Protein AF-A0AAW4Z8A1-F1 (afdb_monomer_lite)

Organism: Bacteroides thetaiotaomicron (NCBI:txid818)

Secondary structure (DSSP, 8-state):
--BHHHHHHHHHHHTEEEEEEEEPTTSSBEEEEEEEEEEEEEEEETTEEEEEEEEEEEEEETT--EEETTS--B-GGG---HHHHHHHHHHHHHHHHT-

Sequence (99 aa):
MYSKEIFEIAMTSCGYIADKVVYIDGSQDVRKIEGRVGIPKKVTISGNRRTIIEEKKFRWDAVGRCFSLQSNVRQRRYDLPLMTIVEFNKQKESERQML

Radius of gyration: 16.77 Å; chains: 1; bounding box: 38×36×58 Å

Structure (mmCIF, N/CA/C/O backbone):
data_AF-A0AAW4Z8A1-F1
#
_entry.id   AF-A0AAW4Z8A1-F1
#
loop_
_atom_site.group_PDB
_atom_site.id
_atom_site.type_symbol
_atom_site.label_atom_id
_atom_site.label_alt_id
_atom_site.label_comp_id
_atom_site.label_asym_id
_atom_site.label_entity_id
_atom_site.label_seq_id
_atom_site.pdbx_PDB_ins_code
_atom_site.Cartn_x
_atom_site.Cartn_y
_atom_site.Cartn_z
_atom_site.occupancy
_atom_site.B_iso_or_equiv
_atom_site.auth_seq_id
_atom_site.auth_comp_id
_atom_site.auth_asym_id
_atom_site.auth_atom_id
_atom_site.pdbx_PDB_model_num
ATOM 1 N N . MET A 1 1 ? 8.213 -5.166 -12.791 1.00 83.88 1 MET A N 1
ATOM 2 C CA . MET A 1 1 ? 7.760 -4.785 -11.436 1.00 83.88 1 MET A CA 1
ATOM 3 C C . MET A 1 1 ? 7.483 -3.287 -11.433 1.00 83.88 1 MET A C 1
ATOM 5 O O . MET A 1 1 ? 7.564 -2.684 -12.495 1.00 83.88 1 MET A O 1
ATOM 9 N N . TYR A 1 2 ? 7.084 -2.704 -10.302 1.00 93.31 2 TYR A N 1
ATOM 10 C CA . TYR A 1 2 ? 6.900 -1.256 -10.186 1.00 93.31 2 TYR A CA 1
ATOM 11 C C . TYR A 1 2 ? 8.067 -0.623 -9.421 1.00 93.31 2 TYR A C 1
ATOM 13 O O . TYR A 1 2 ? 8.642 -1.247 -8.521 1.00 93.31 2 TYR A O 1
ATOM 21 N N . SER A 1 3 ? 8.389 0.622 -9.770 1.00 94.50 3 SER A N 1
ATOM 22 C CA . SER A 1 3 ? 9.391 1.426 -9.072 1.00 94.50 3 SER A CA 1
ATOM 23 C C . SER A 1 3 ? 8.891 1.864 -7.692 1.00 94.50 3 SER A C 1
ATOM 25 O O . SER A 1 3 ? 7.689 1.856 -7.408 1.00 94.50 3 SER A O 1
ATOM 27 N N . LYS A 1 4 ? 9.822 2.300 -6.835 1.00 95.19 4 LYS A N 1
ATOM 28 C CA . LYS A 1 4 ? 9.510 2.897 -5.526 1.00 95.19 4 LYS A CA 1
ATOM 29 C C . LYS A 1 4 ? 8.495 4.036 -5.638 1.00 95.19 4 LYS A C 1
ATOM 31 O O . LYS A 1 4 ? 7.567 4.093 -4.844 1.00 95.19 4 LYS A O 1
ATOM 36 N N . GLU A 1 5 ? 8.644 4.893 -6.643 1.00 95.19 5 GLU A N 1
ATOM 37 C CA . GLU A 1 5 ? 7.787 6.063 -6.844 1.00 95.19 5 GLU A CA 1
ATOM 38 C C . GLU A 1 5 ? 6.313 5.679 -7.037 1.00 95.19 5 GLU A C 1
ATOM 40 O O . GLU A 1 5 ? 5.436 6.248 -6.390 1.00 95.19 5 GLU A O 1
ATOM 45 N N . ILE A 1 6 ? 6.029 4.653 -7.848 1.00 96.94 6 ILE A N 1
ATOM 46 C CA . ILE A 1 6 ? 4.656 4.158 -8.041 1.00 96.94 6 ILE A CA 1
ATOM 47 C C . ILE A 1 6 ? 4.063 3.654 -6.721 1.00 96.94 6 ILE A C 1
ATOM 49 O O . ILE A 1 6 ? 2.894 3.909 -6.427 1.00 96.94 6 ILE A O 1
ATOM 53 N N . PHE A 1 7 ? 4.864 2.962 -5.907 1.00 97.38 7 PHE A N 1
ATOM 54 C CA . PHE A 1 7 ? 4.434 2.524 -4.582 1.00 97.38 7 PHE A CA 1
ATOM 55 C C . PHE A 1 7 ? 4.188 3.695 -3.629 1.00 97.38 7 PHE A C 1
ATOM 57 O O . PHE A 1 7 ? 3.192 3.674 -2.912 1.00 97.38 7 PHE A O 1
ATOM 64 N N . GLU A 1 8 ? 5.058 4.705 -3.612 1.00 95.75 8 GLU A N 1
ATOM 65 C CA . GLU A 1 8 ? 4.903 5.882 -2.752 1.00 95.75 8 GLU A CA 1
ATOM 66 C C . GLU A 1 8 ? 3.621 6.641 -3.091 1.00 95.75 8 GLU A C 1
ATOM 68 O O . GLU A 1 8 ? 2.818 6.899 -2.195 1.00 95.75 8 GLU A O 1
ATOM 73 N N . ILE A 1 9 ? 3.364 6.883 -4.381 1.00 97.00 9 ILE A N 1
ATOM 74 C CA . ILE A 1 9 ? 2.121 7.509 -4.843 1.00 97.00 9 ILE A CA 1
ATOM 75 C C . ILE A 1 9 ? 0.912 6.676 -4.402 1.00 97.00 9 ILE A C 1
ATOM 77 O O . ILE A 1 9 ? -0.005 7.211 -3.781 1.00 97.00 9 ILE A O 1
ATOM 81 N N . ALA A 1 10 ? 0.920 5.362 -4.656 1.00 97.88 10 ALA A N 1
ATOM 82 C CA . ALA A 1 10 ? -0.188 4.486 -4.281 1.00 97.88 10 ALA A CA 1
ATOM 83 C C . ALA A 1 10 ? -0.443 4.478 -2.765 1.00 97.88 10 ALA A C 1
ATOM 85 O O . ALA A 1 10 ? -1.591 4.567 -2.331 1.00 97.88 10 ALA A O 1
ATOM 86 N N . MET A 1 11 ? 0.612 4.394 -1.948 1.00 97.75 11 MET A N 1
ATOM 87 C CA . MET A 1 11 ? 0.492 4.411 -0.489 1.00 97.75 11 MET A CA 1
ATOM 88 C C . MET A 1 11 ? -0.069 5.742 0.003 1.00 97.75 11 MET A C 1
ATOM 90 O O . MET A 1 11 ? -1.012 5.734 0.793 1.00 97.75 11 MET A O 1
ATOM 94 N N . THR A 1 12 ? 0.435 6.872 -0.499 1.00 97.12 12 THR A N 1
ATOM 95 C CA . THR A 1 12 ? -0.090 8.196 -0.148 1.00 97.12 12 THR A CA 1
ATOM 96 C C . THR A 1 12 ? -1.557 8.343 -0.550 1.00 97.12 12 THR A C 1
ATOM 98 O O . THR A 1 12 ? -2.360 8.779 0.274 1.00 97.12 12 THR A O 1
ATOM 101 N N . SER A 1 13 ? -1.947 7.913 -1.755 1.00 96.25 13 SER A N 1
ATOM 102 C CA . SER A 1 13 ? -3.349 7.938 -2.201 1.00 96.25 13 SER A CA 1
ATOM 103 C C . SER A 1 13 ? -4.274 7.090 -1.324 1.00 96.25 13 SER A C 1
ATOM 105 O O . SER A 1 13 ? -5.437 7.440 -1.140 1.00 96.25 13 SER A O 1
ATOM 107 N N . CYS A 1 14 ? -3.772 5.993 -0.752 1.00 96.69 14 CYS A N 1
ATOM 108 C CA . CYS A 1 14 ? -4.527 5.152 0.176 1.00 96.69 14 CYS A CA 1
ATOM 109 C C . CYS A 1 14 ? -4.460 5.617 1.646 1.00 96.69 14 CYS A C 1
ATOM 111 O O . CYS A 1 14 ? -5.129 5.025 2.495 1.00 96.69 14 CYS A O 1
ATOM 113 N N . GLY A 1 15 ? -3.674 6.650 1.968 1.00 96.94 15 GLY A N 1
ATOM 114 C CA . GLY A 1 15 ? -3.441 7.099 3.344 1.00 96.94 15 GLY A CA 1
ATOM 115 C C . GLY A 1 15 ? -2.567 6.142 4.167 1.00 96.94 15 GLY A C 1
ATOM 116 O O . GLY A 1 15 ? -2.736 6.034 5.382 1.00 96.94 15 GLY A O 1
ATOM 117 N N . TYR A 1 16 ? -1.679 5.393 3.512 1.00 98.00 16 TYR A N 1
ATOM 118 C CA . TYR A 1 16 ? -0.756 4.443 4.138 1.00 98.00 16 TYR A CA 1
ATOM 119 C C . TYR A 1 16 ? 0.636 5.061 4.274 1.00 98.00 16 TYR A C 1
ATOM 121 O O . TYR A 1 16 ? 1.008 5.965 3.529 1.00 98.00 16 TYR A O 1
ATOM 129 N N . ILE A 1 17 ? 1.425 4.545 5.214 1.00 97.69 17 ILE A N 1
ATOM 130 C CA . ILE A 1 17 ? 2.779 5.034 5.497 1.00 97.69 17 ILE A CA 1
ATOM 131 C C . ILE A 1 17 ? 3.778 3.924 5.180 1.00 97.69 17 ILE A C 1
ATOM 133 O O . ILE A 1 17 ? 3.638 2.811 5.686 1.00 97.69 17 ILE A O 1
ATOM 137 N N . ALA A 1 18 ? 4.781 4.216 4.354 1.00 97.12 18 ALA A N 1
ATOM 138 C CA . ALA A 1 18 ? 5.891 3.304 4.097 1.00 97.12 18 ALA A CA 1
ATOM 139 C C . ALA A 1 18 ? 6.918 3.381 5.237 1.00 97.12 18 ALA A C 1
ATOM 141 O O . ALA A 1 18 ? 7.341 4.471 5.612 1.00 97.12 18 ALA A O 1
ATOM 142 N N . ASP A 1 19 ? 7.347 2.228 5.754 1.00 97.06 19 ASP A N 1
ATOM 143 C CA . ASP A 1 19 ? 8.396 2.144 6.780 1.00 97.06 19 ASP A CA 1
ATOM 144 C C . ASP A 1 19 ? 9.702 1.561 6.208 1.00 97.06 19 ASP A C 1
ATOM 146 O O . ASP A 1 19 ? 10.794 1.985 6.582 1.00 97.06 19 ASP A O 1
ATOM 150 N N . LYS A 1 20 ? 9.612 0.573 5.304 1.00 96.69 20 LYS A N 1
ATOM 151 C CA . LYS A 1 20 ? 10.781 -0.099 4.713 1.00 96.69 20 LYS A CA 1
ATOM 152 C C . LYS A 1 20 ? 10.507 -0.550 3.283 1.00 96.69 20 LYS A C 1
ATOM 154 O O . LYS A 1 20 ? 9.501 -1.204 3.020 1.00 96.69 20 LYS A O 1
ATOM 159 N N . VAL A 1 21 ? 11.455 -0.293 2.385 1.00 96.88 21 VAL A N 1
ATOM 160 C CA . VAL A 1 21 ? 11.432 -0.763 0.992 1.00 96.88 21 VAL A CA 1
ATOM 161 C C . VAL A 1 21 ? 12.542 -1.791 0.788 1.00 96.88 21 VAL A C 1
ATOM 163 O O . VAL A 1 21 ? 13.669 -1.598 1.238 1.00 96.88 21 VAL A O 1
ATOM 166 N N . VAL A 1 22 ? 12.216 -2.901 0.132 1.00 96.31 22 VAL A N 1
ATOM 167 C CA . VAL A 1 22 ? 13.159 -3.952 -0.258 1.00 96.31 22 VAL A CA 1
ATOM 168 C C . VAL A 1 22 ? 13.134 -4.065 -1.773 1.00 96.31 22 VAL A C 1
ATOM 170 O O . VAL A 1 22 ? 12.097 -4.394 -2.353 1.00 96.31 22 VAL A O 1
ATOM 173 N N . TYR A 1 23 ? 14.278 -3.811 -2.395 1.00 96.19 23 TYR A N 1
ATOM 174 C CA . TYR A 1 23 ? 14.455 -3.890 -3.841 1.00 96.19 23 TYR A CA 1
ATOM 175 C C . TYR A 1 23 ? 14.795 -5.311 -4.289 1.00 96.19 23 TYR A C 1
ATOM 177 O O . TYR A 1 23 ? 15.125 -6.178 -3.475 1.00 96.19 23 TYR A O 1
ATOM 185 N N . ILE A 1 24 ? 14.659 -5.558 -5.585 1.00 91.94 24 ILE A N 1
ATOM 186 C CA . ILE A 1 24 ? 15.198 -6.753 -6.233 1.00 91.94 24 ILE A CA 1
ATOM 187 C C . ILE A 1 24 ? 16.691 -6.527 -6.473 1.00 91.94 24 ILE A C 1
ATOM 189 O O . ILE A 1 24 ? 17.080 -5.458 -6.945 1.00 91.94 24 ILE A O 1
ATOM 193 N N . ASP A 1 25 ? 17.507 -7.535 -6.171 1.00 89.94 25 ASP A N 1
ATOM 194 C CA . ASP A 1 25 ? 18.961 -7.465 -6.311 1.00 89.94 25 ASP A CA 1
ATOM 195 C C . ASP A 1 25 ? 19.362 -7.046 -7.732 1.00 89.94 25 ASP A C 1
ATOM 197 O O . ASP A 1 25 ? 18.913 -7.623 -8.721 1.00 89.94 25 ASP A O 1
ATOM 201 N N . GLY A 1 26 ? 20.194 -6.007 -7.827 1.00 85.88 26 GLY A N 1
ATOM 202 C CA . GLY A 1 26 ? 20.662 -5.473 -9.108 1.00 85.88 26 GLY A CA 1
ATOM 203 C C . GLY A 1 26 ? 19.653 -4.607 -9.875 1.00 85.88 26 GLY A C 1
ATOM 204 O O . GLY A 1 26 ? 19.932 -4.256 -11.017 1.00 85.88 26 GLY A O 1
ATOM 205 N N . SER A 1 27 ? 18.511 -4.226 -9.284 1.00 89.31 27 SER A N 1
ATOM 206 C CA . SER A 1 27 ? 17.530 -3.329 -9.919 1.00 89.31 27 SER A CA 1
ATOM 207 C C . SER A 1 27 ? 16.993 -2.252 -8.963 1.00 89.31 27 SER A C 1
ATOM 209 O O . SER A 1 27 ? 17.148 -2.345 -7.748 1.00 89.31 27 SER A O 1
ATOM 211 N N . GLN A 1 28 ? 16.311 -1.246 -9.518 1.00 87.31 28 GLN A N 1
ATOM 212 C CA . GLN A 1 28 ? 15.543 -0.246 -8.755 1.00 87.31 28 GLN A CA 1
ATOM 213 C C . GLN A 1 28 ? 14.073 -0.657 -8.542 1.00 87.31 28 GLN A C 1
ATOM 215 O O . GLN A 1 28 ? 13.270 0.116 -8.011 1.00 87.31 28 GLN A O 1
ATOM 220 N N . ASP A 1 29 ? 13.707 -1.875 -8.945 1.00 92.44 29 ASP A N 1
ATOM 221 C CA . ASP A 1 29 ? 12.351 -2.386 -8.814 1.00 92.44 29 ASP A CA 1
ATOM 222 C C . ASP A 1 29 ? 12.080 -2.880 -7.393 1.00 92.44 29 ASP A C 1
ATOM 224 O O . ASP A 1 29 ? 12.910 -3.522 -6.739 1.00 92.44 29 ASP A O 1
ATOM 228 N N . VAL A 1 30 ? 10.870 -2.610 -6.912 1.00 95.88 30 VAL A N 1
ATOM 229 C CA . VAL A 1 30 ? 10.441 -3.013 -5.576 1.00 95.88 30 VAL A CA 1
ATOM 230 C C . VAL A 1 30 ? 10.098 -4.502 -5.561 1.00 95.88 30 VAL A C 1
ATOM 232 O O . VAL A 1 30 ? 9.214 -4.970 -6.281 1.00 95.88 30 VAL A O 1
ATOM 235 N N . ARG A 1 31 ? 10.749 -5.250 -4.665 1.00 96.38 31 ARG A N 1
ATOM 236 C CA . ARG A 1 31 ? 10.395 -6.638 -4.335 1.00 96.38 31 ARG A CA 1
ATOM 237 C C . ARG A 1 31 ? 9.283 -6.696 -3.292 1.00 96.38 31 ARG A C 1
ATOM 239 O O . ARG A 1 31 ? 8.394 -7.544 -3.369 1.00 96.38 31 ARG A O 1
ATOM 246 N N . LYS A 1 32 ? 9.391 -5.850 -2.265 1.00 95.88 32 LYS A N 1
ATOM 247 C CA . LYS A 1 32 ? 8.505 -5.834 -1.097 1.00 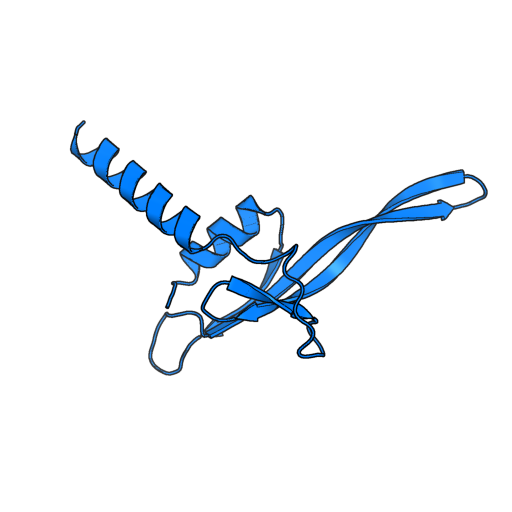95.88 32 LYS A CA 1
ATOM 248 C C . LYS A 1 32 ? 8.551 -4.473 -0.403 1.00 95.88 32 LYS A C 1
ATOM 250 O O . LYS A 1 32 ? 9.621 -3.881 -0.292 1.00 95.88 32 LYS A O 1
ATOM 255 N N . ILE A 1 33 ? 7.423 -4.042 0.151 1.00 97.62 33 ILE A N 1
ATOM 256 C CA . ILE A 1 33 ? 7.345 -2.903 1.078 1.00 97.62 33 ILE A CA 1
ATOM 257 C C . ILE A 1 33 ? 6.730 -3.345 2.399 1.00 97.62 33 ILE A C 1
ATOM 259 O O . ILE A 1 33 ? 5.853 -4.202 2.425 1.00 97.62 33 ILE A O 1
ATOM 263 N N . GLU A 1 34 ? 7.194 -2.772 3.500 1.00 98.06 34 GLU A N 1
ATOM 264 C CA . GLU A 1 34 ? 6.556 -2.836 4.813 1.00 98.06 34 GLU A CA 1
ATOM 265 C C . GLU A 1 34 ? 6.125 -1.431 5.228 1.00 98.06 34 GLU A C 1
ATOM 267 O O . GLU A 1 34 ? 6.767 -0.440 4.873 1.00 98.06 34 GLU A O 1
ATOM 272 N N . GLY A 1 35 ? 5.029 -1.342 5.971 1.00 98.00 35 GLY A N 1
ATOM 273 C CA . GLY A 1 35 ? 4.438 -0.061 6.332 1.00 98.00 35 GLY A CA 1
ATOM 274 C C . GLY A 1 35 ? 3.233 -0.194 7.250 1.00 98.00 35 GLY A C 1
ATOM 275 O O . GLY A 1 35 ? 2.936 -1.279 7.759 1.00 98.00 35 GLY A O 1
ATOM 276 N N . ARG A 1 36 ? 2.526 0.918 7.446 1.00 98.12 36 ARG A N 1
ATOM 277 C CA . ARG A 1 36 ? 1.422 1.063 8.397 1.00 98.12 36 ARG A CA 1
ATOM 278 C C . ARG A 1 36 ? 0.150 1.573 7.737 1.00 98.12 36 ARG A C 1
ATOM 280 O O . ARG A 1 36 ? 0.185 2.410 6.839 1.00 98.12 36 ARG A O 1
ATOM 287 N N . VAL A 1 37 ? -0.976 1.081 8.242 1.00 98.00 37 VAL A N 1
ATOM 288 C CA . VAL A 1 37 ? -2.326 1.531 7.895 1.00 98.00 37 VAL A CA 1
ATOM 289 C C . VAL A 1 37 ? -3.032 1.969 9.172 1.00 98.00 37 VAL A C 1
ATOM 291 O O . VAL A 1 37 ? -3.084 1.207 10.139 1.00 98.00 37 VAL A O 1
ATOM 294 N N . GLY A 1 38 ? -3.596 3.176 9.167 1.00 97.25 38 GLY A N 1
ATOM 295 C CA . GLY A 1 38 ? -4.461 3.653 10.243 1.00 97.25 38 GLY A CA 1
ATOM 296 C C . GLY A 1 38 ? -5.843 3.005 10.164 1.00 97.25 38 GLY A C 1
ATOM 297 O O . GLY A 1 38 ? -6.550 3.146 9.168 1.00 97.25 38 GLY A O 1
ATOM 298 N N . ILE A 1 39 ? -6.244 2.289 11.213 1.00 95.19 39 ILE A N 1
ATOM 299 C CA . ILE A 1 39 ? -7.541 1.616 11.299 1.00 95.19 39 ILE A CA 1
ATOM 300 C C . ILE A 1 39 ? -8.361 2.262 12.419 1.00 95.19 39 ILE A C 1
ATOM 302 O O . ILE A 1 39 ? -7.950 2.219 13.581 1.00 95.19 39 ILE A O 1
ATOM 306 N N . PRO A 1 40 ? -9.542 2.829 12.115 1.00 94.88 40 PRO A N 1
ATOM 307 C CA . PRO A 1 40 ? -10.444 3.324 13.141 1.00 94.88 40 PRO A CA 1
ATOM 308 C C . PRO A 1 40 ? -10.912 2.192 14.058 1.00 94.88 40 PRO A C 1
ATOM 310 O O . PRO A 1 40 ? -11.464 1.188 13.601 1.00 94.88 40 PRO A O 1
ATOM 313 N N . LYS A 1 41 ? -10.741 2.377 15.364 1.00 95.44 41 LYS A N 1
ATOM 314 C CA . LYS A 1 41 ? -11.167 1.441 16.401 1.00 95.44 41 LYS A CA 1
ATOM 315 C C . LYS A 1 41 ? -12.017 2.151 17.437 1.00 95.44 41 LYS A C 1
ATOM 317 O O . LYS A 1 41 ? -11.632 3.185 17.980 1.00 95.44 41 LYS A O 1
ATOM 322 N N . LYS A 1 42 ? -13.177 1.568 17.732 1.00 95.81 42 LYS A N 1
ATOM 323 C CA . LYS A 1 42 ? -14.051 2.032 18.812 1.00 95.81 42 LYS A CA 1
ATOM 324 C C . LYS A 1 42 ? -13.528 1.492 20.139 1.00 95.81 42 LYS A C 1
ATOM 326 O O . LYS A 1 42 ? -13.393 0.282 20.300 1.00 95.81 42 LYS A O 1
ATOM 331 N N . VAL A 1 43 ? -13.252 2.389 21.075 1.00 94.81 43 VAL A N 1
ATOM 332 C CA . VAL A 1 43 ? -12.778 2.081 22.428 1.00 94.81 43 VAL A CA 1
ATOM 333 C C . VAL A 1 43 ? -13.603 2.850 23.454 1.00 94.81 43 VAL A C 1
ATOM 335 O O . VAL A 1 43 ? -14.190 3.887 23.144 1.00 94.81 43 VAL A O 1
ATOM 338 N N . THR A 1 44 ? -13.647 2.352 24.684 1.00 96.06 44 THR A N 1
ATOM 339 C CA . THR A 1 44 ? -14.247 3.076 25.809 1.00 96.06 44 THR A CA 1
ATOM 340 C C . THR A 1 44 ? -13.120 3.656 26.650 1.00 96.06 44 THR A C 1
ATOM 342 O O . THR A 1 44 ? -12.297 2.906 27.167 1.00 96.06 44 THR A O 1
ATOM 345 N N . ILE A 1 45 ? -13.070 4.982 26.778 1.00 92.12 45 ILE A N 1
ATOM 346 C CA . ILE A 1 45 ? -12.083 5.695 27.599 1.00 92.12 45 ILE A CA 1
ATOM 347 C C . ILE A 1 45 ? -12.863 6.497 28.635 1.00 92.12 45 ILE A C 1
ATOM 349 O O . ILE A 1 45 ? -13.677 7.347 28.273 1.00 92.12 45 ILE A O 1
ATOM 353 N N . SER A 1 46 ? -12.643 6.195 29.916 1.00 92.12 46 SER A N 1
ATOM 354 C CA . SER A 1 46 ? -13.328 6.848 31.043 1.00 92.12 46 SER A CA 1
ATOM 355 C C . SER A 1 46 ? -14.855 6.866 30.875 1.00 92.12 46 SER A C 1
ATOM 357 O O . SER A 1 46 ? -15.484 7.921 30.901 1.00 92.12 46 SER A O 1
ATOM 359 N N . GLY A 1 47 ? -15.445 5.700 30.589 1.00 94.06 47 GLY A N 1
ATOM 360 C CA . GLY A 1 47 ? -16.893 5.531 30.397 1.00 94.06 47 GLY A CA 1
ATOM 361 C C . GLY A 1 47 ? -17.453 6.052 29.066 1.00 94.06 47 GLY A C 1
ATOM 362 O O . GLY A 1 47 ? -18.584 5.727 28.718 1.00 94.06 47 GLY A O 1
ATOM 363 N N . ASN A 1 48 ? -16.670 6.790 28.276 1.00 95.19 48 ASN A N 1
ATOM 364 C CA . ASN A 1 48 ? -17.125 7.376 27.019 1.00 95.19 48 ASN A CA 1
ATOM 365 C C . ASN A 1 48 ? -16.643 6.568 25.814 1.00 95.19 48 ASN A C 1
ATOM 367 O O . ASN A 1 48 ? -15.452 6.268 25.683 1.00 95.19 48 ASN A O 1
ATOM 371 N N . ARG A 1 49 ? -17.560 6.258 24.890 1.00 94.56 49 ARG A N 1
ATOM 372 C CA . ARG A 1 49 ? -17.204 5.665 23.595 1.00 94.56 49 ARG A CA 1
ATOM 373 C C . ARG A 1 49 ? -16.481 6.701 22.738 1.00 94.56 49 ARG A C 1
ATOM 375 O O . ARG A 1 49 ? -17.029 7.758 22.443 1.00 94.56 49 ARG A O 1
ATOM 382 N N . ARG A 1 50 ? -15.261 6.377 22.317 1.00 96.00 50 ARG A N 1
ATOM 383 C CA . ARG A 1 50 ? -14.427 7.187 21.422 1.00 96.00 50 ARG A CA 1
ATOM 384 C C . ARG A 1 50 ? -13.930 6.334 20.261 1.00 96.00 50 ARG A C 1
ATOM 386 O O . ARG A 1 50 ? -13.783 5.119 20.388 1.00 96.00 50 ARG A O 1
ATOM 393 N N . THR A 1 51 ? -13.655 6.975 19.133 1.00 96.19 51 THR A N 1
ATOM 394 C CA . THR A 1 51 ? -12.963 6.341 18.007 1.00 96.19 51 THR A CA 1
ATOM 395 C C . THR A 1 51 ? -11.522 6.821 18.015 1.00 96.19 51 THR A C 1
ATOM 397 O O . THR A 1 51 ? -11.282 8.024 17.977 1.00 96.19 51 THR A O 1
ATOM 400 N N . ILE A 1 52 ? -10.578 5.890 18.084 1.00 94.94 52 ILE A N 1
ATOM 401 C CA . ILE A 1 52 ? -9.143 6.160 17.953 1.00 94.94 52 ILE A CA 1
ATOM 402 C C . ILE A 1 52 ? -8.629 5.550 16.650 1.00 94.94 52 ILE A C 1
ATOM 404 O O . ILE A 1 52 ? -9.259 4.641 16.106 1.00 94.94 52 ILE A O 1
ATOM 408 N N . ILE A 1 53 ? -7.489 6.024 16.155 1.00 95.56 53 ILE A N 1
ATOM 409 C CA . ILE A 1 53 ? -6.785 5.380 15.045 1.00 95.56 53 ILE A CA 1
ATOM 410 C C . ILE A 1 53 ? -5.735 4.439 15.629 1.00 95.56 53 ILE A C 1
ATOM 412 O O . ILE A 1 53 ? -4.843 4.871 16.353 1.00 95.56 53 ILE A O 1
ATOM 416 N N . GLU A 1 54 ? -5.858 3.150 15.330 1.00 95.62 54 GLU A N 1
ATOM 417 C CA . GLU A 1 54 ? -4.834 2.149 15.619 1.00 95.62 54 GLU A CA 1
ATOM 418 C C . GLU A 1 54 ? -3.965 1.960 14.374 1.00 95.62 54 GLU A C 1
ATOM 420 O O . GLU A 1 54 ? -4.475 1.635 13.300 1.00 95.62 54 GLU A O 1
ATOM 425 N N . GLU A 1 55 ? -2.654 2.151 14.500 1.00 96.25 55 GLU A N 1
ATOM 426 C CA . GLU A 1 55 ? -1.725 1.852 13.414 1.00 96.25 55 GLU A CA 1
ATOM 427 C C . GLU A 1 55 ? -1.431 0.355 13.362 1.00 96.25 55 GLU A C 1
ATOM 429 O O . GLU A 1 55 ? -0.895 -0.229 14.306 1.00 96.25 55 GLU A O 1
ATOM 434 N N . LYS A 1 56 ? -1.732 -0.273 12.226 1.00 96.69 56 LYS A N 1
ATOM 435 C CA . LYS A 1 56 ? -1.440 -1.686 11.999 1.00 96.69 56 LYS A CA 1
ATOM 436 C C . LYS A 1 56 ? -0.373 -1.853 10.931 1.00 96.69 56 LYS A C 1
ATOM 438 O O . LYS A 1 56 ? -0.462 -1.254 9.862 1.00 96.69 56 LYS A O 1
ATOM 443 N N . LYS A 1 57 ? 0.622 -2.696 11.217 1.00 97.81 57 LYS A N 1
ATOM 444 C CA . LYS A 1 57 ? 1.718 -2.983 10.290 1.00 97.81 57 LYS A CA 1
ATOM 445 C C . LYS A 1 57 ? 1.355 -4.074 9.288 1.00 97.81 57 LYS A C 1
ATOM 447 O O . LYS A 1 57 ? 0.835 -5.131 9.657 1.00 97.81 57 LYS A O 1
ATOM 452 N N . PHE A 1 58 ? 1.716 -3.840 8.037 1.00 98.44 58 PHE A N 1
ATOM 453 C CA . PHE A 1 58 ? 1.505 -4.746 6.918 1.00 98.44 58 PHE A CA 1
ATOM 454 C C . PHE A 1 58 ? 2.730 -4.788 6.012 1.00 98.44 58 PHE A C 1
ATOM 456 O O . PHE A 1 58 ? 3.684 -4.024 6.168 1.00 98.44 58 PHE A O 1
ATOM 463 N N . ARG A 1 59 ? 2.686 -5.716 5.060 1.00 98.19 59 ARG A N 1
ATOM 464 C CA . ARG A 1 59 ? 3.635 -5.788 3.960 1.00 98.19 59 ARG A CA 1
ATOM 465 C C . ARG A 1 59 ? 2.916 -5.956 2.632 1.00 98.19 59 ARG A C 1
ATOM 467 O O . ARG A 1 59 ? 1.897 -6.640 2.567 1.00 98.19 59 ARG A O 1
ATOM 474 N N . TRP A 1 60 ? 3.510 -5.415 1.582 1.00 98.38 60 TRP A N 1
ATOM 475 C CA . TRP A 1 60 ? 3.049 -5.523 0.208 1.00 98.38 60 TRP A CA 1
ATOM 476 C C . TRP A 1 60 ? 4.105 -6.212 -0.644 1.00 98.38 60 TRP A C 1
ATOM 478 O O . TRP A 1 60 ? 5.301 -5.982 -0.460 1.00 98.38 60 TRP A O 1
ATOM 488 N N . ASP A 1 61 ? 3.667 -7.091 -1.537 1.00 97.38 61 ASP A N 1
ATOM 489 C CA . ASP A 1 61 ? 4.543 -7.700 -2.537 1.00 97.38 61 ASP A CA 1
ATOM 490 C C . ASP A 1 61 ? 4.775 -6.765 -3.736 1.00 97.38 61 ASP A C 1
ATOM 492 O O . ASP A 1 61 ? 4.221 -5.668 -3.815 1.00 97.38 61 ASP A O 1
ATOM 496 N N . ALA A 1 62 ? 5.587 -7.220 -4.689 1.00 96.56 62 ALA A N 1
ATOM 497 C CA . ALA A 1 62 ? 5.963 -6.483 -5.893 1.00 96.56 62 ALA A CA 1
ATOM 498 C C . ALA A 1 62 ? 4.792 -6.074 -6.810 1.00 96.56 62 ALA A C 1
ATOM 500 O O . ALA A 1 62 ? 4.987 -5.272 -7.722 1.00 96.56 62 ALA A O 1
ATOM 501 N N . VAL A 1 63 ? 3.594 -6.633 -6.605 1.00 96.31 63 VAL A N 1
ATOM 502 C CA . VAL A 1 63 ? 2.386 -6.307 -7.381 1.00 96.31 63 VAL A CA 1
ATOM 503 C C . VAL A 1 63 ? 1.321 -5.604 -6.537 1.00 96.31 63 VAL A C 1
ATOM 505 O O . VAL A 1 63 ? 0.207 -5.398 -7.012 1.00 96.31 63 VAL A O 1
ATOM 508 N N . GLY A 1 64 ? 1.651 -5.216 -5.302 1.00 97.50 64 GLY A N 1
ATOM 509 C CA . GLY A 1 64 ? 0.777 -4.431 -4.436 1.00 97.50 64 GLY A CA 1
ATOM 510 C C . GLY A 1 64 ? -0.204 -5.254 -3.604 1.00 97.50 64 GLY A C 1
ATOM 511 O O . GLY A 1 64 ? -1.106 -4.680 -2.999 1.00 97.50 64 GLY A O 1
ATOM 512 N N . ARG A 1 65 ? -0.063 -6.582 -3.513 1.00 98.19 65 ARG A N 1
ATOM 513 C CA . ARG A 1 65 ? -0.934 -7.394 -2.645 1.00 98.19 65 ARG A CA 1
ATOM 514 C C . ARG A 1 65 ? -0.492 -7.273 -1.198 1.00 98.19 65 ARG A C 1
ATOM 516 O O . ARG A 1 65 ? 0.678 -7.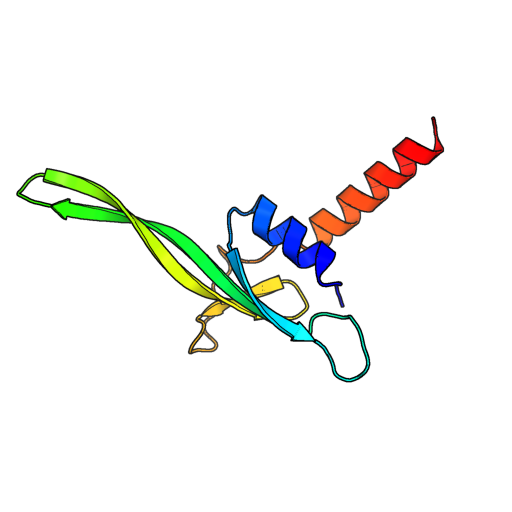477 -0.885 1.00 98.19 65 ARG A O 1
ATOM 523 N N . CYS A 1 66 ? -1.444 -7.005 -0.318 1.00 98.44 66 CYS A N 1
ATOM 524 C CA . CYS A 1 66 ? -1.224 -6.796 1.099 1.00 98.44 66 CYS A CA 1
ATOM 525 C C . CYS A 1 66 ? -1.312 -8.099 1.894 1.00 98.44 66 CYS A C 1
ATOM 527 O O . CYS A 1 66 ? -2.208 -8.929 1.705 1.00 98.44 66 CYS A O 1
ATOM 529 N N . PHE A 1 67 ? -0.404 -8.245 2.850 1.00 98.44 67 PHE A N 1
ATOM 530 C CA . PHE A 1 67 ? -0.352 -9.339 3.806 1.00 98.44 67 PHE A CA 1
ATOM 531 C C . PHE A 1 67 ? -0.057 -8.796 5.200 1.00 98.44 67 PHE A C 1
ATOM 533 O O . PHE A 1 67 ? 0.586 -7.756 5.362 1.00 98.44 67 PHE A O 1
ATOM 540 N N . SER A 1 68 ? -0.475 -9.537 6.225 1.00 97.12 68 SER A N 1
ATOM 541 C CA . SER A 1 68 ? 0.006 -9.311 7.590 1.00 97.12 68 SER A CA 1
ATOM 542 C C . SER A 1 68 ? 1.540 -9.263 7.618 1.00 97.12 68 SER A C 1
ATOM 544 O O . SER A 1 68 ? 2.204 -10.040 6.929 1.00 97.12 68 SER A O 1
ATOM 546 N N . LEU A 1 69 ? 2.121 -8.384 8.442 1.00 96.19 69 LEU A N 1
ATOM 547 C CA . LEU A 1 69 ? 3.581 -8.262 8.521 1.00 96.19 69 LEU A CA 1
ATOM 548 C C . LEU A 1 69 ? 4.253 -9.597 8.894 1.00 96.19 69 LEU A C 1
ATOM 550 O O . LEU A 1 69 ? 5.239 -9.990 8.277 1.00 96.19 69 LEU A O 1
ATOM 554 N N . GLN A 1 70 ? 3.679 -10.302 9.872 1.00 93.88 70 GLN A N 1
ATOM 555 C CA . GLN A 1 70 ? 4.251 -11.507 10.487 1.00 93.88 70 GLN A CA 1
ATOM 556 C C . GLN A 1 70 ? 3.738 -12.831 9.896 1.00 93.88 70 GLN A C 1
ATOM 558 O O . GLN A 1 70 ? 4.197 -13.894 10.296 1.00 93.88 70 GLN A O 1
ATOM 563 N N . SER A 1 71 ? 2.773 -12.809 8.971 1.00 94.56 71 SER A N 1
ATOM 564 C CA . SER A 1 71 ? 2.202 -14.039 8.406 1.00 94.56 71 SER A CA 1
ATOM 565 C C . SER A 1 71 ? 1.880 -13.901 6.920 1.00 94.56 71 SER A C 1
ATOM 567 O O . SER A 1 71 ? 1.957 -12.820 6.337 1.00 94.56 71 SER A O 1
ATOM 569 N N . ASN A 1 72 ? 1.531 -15.009 6.268 1.00 94.88 72 ASN A N 1
ATOM 570 C CA . ASN A 1 72 ? 1.095 -15.024 4.865 1.00 94.88 72 ASN A CA 1
ATOM 571 C C . ASN A 1 72 ? -0.416 -14.795 4.705 1.00 94.88 72 ASN A C 1
ATOM 573 O O . ASN A 1 72 ? -0.963 -15.001 3.624 1.00 94.88 72 ASN A O 1
ATOM 577 N N . VAL A 1 73 ? -1.109 -14.353 5.760 1.00 97.31 73 VAL A N 1
ATOM 578 C CA . VAL A 1 73 ? -2.540 -14.045 5.676 1.00 97.31 73 VAL A CA 1
ATOM 579 C C . VAL A 1 73 ? -2.729 -12.805 4.806 1.00 97.31 73 VAL A C 1
ATOM 581 O O . VAL A 1 73 ? -2.259 -11.720 5.154 1.00 97.31 73 VAL A O 1
ATOM 584 N N . ARG A 1 74 ? -3.420 -12.977 3.675 1.00 97.56 74 ARG A N 1
ATOM 585 C CA . ARG A 1 74 ? -3.704 -11.901 2.720 1.00 97.56 74 ARG A CA 1
ATOM 586 C C . ARG A 1 74 ? -4.777 -10.959 3.261 1.00 97.56 74 ARG A C 1
ATOM 588 O O . ARG A 1 74 ? -5.788 -11.401 3.796 1.00 97.56 74 ARG A O 1
ATOM 595 N N . GLN A 1 75 ? -4.572 -9.662 3.068 1.00 97.69 75 GLN A N 1
ATOM 596 C CA . GLN A 1 75 ? -5.402 -8.585 3.603 1.00 97.69 75 GLN A CA 1
ATOM 597 C C . GLN A 1 75 ? -5.905 -7.693 2.463 1.00 97.69 75 GLN A C 1
ATOM 599 O O . GLN A 1 75 ? -5.582 -6.512 2.391 1.00 97.69 75 GLN A O 1
ATOM 604 N N . ARG A 1 76 ? -6.713 -8.279 1.566 1.00 97.69 76 ARG A N 1
ATOM 605 C CA . ARG A 1 76 ? -7.127 -7.690 0.272 1.00 97.69 76 ARG A CA 1
ATOM 606 C C . ARG A 1 76 ? -7.675 -6.265 0.357 1.00 97.69 76 ARG A C 1
ATOM 608 O O . ARG A 1 76 ? -7.510 -5.491 -0.574 1.00 97.69 76 ARG A O 1
ATOM 615 N N . ARG A 1 77 ? -8.330 -5.923 1.471 1.00 97.06 77 ARG A N 1
ATOM 616 C CA . ARG A 1 77 ? -8.882 -4.583 1.726 1.00 97.06 77 ARG A CA 1
ATOM 617 C C . ARG A 1 77 ? -7.819 -3.477 1.690 1.00 97.06 77 ARG A C 1
ATOM 619 O O . ARG A 1 77 ? -8.173 -2.325 1.485 1.00 97.06 77 ARG A O 1
ATOM 626 N N . TYR A 1 78 ? -6.558 -3.829 1.915 1.00 97.88 78 TYR A N 1
ATOM 627 C CA . TYR A 1 78 ? -5.435 -2.901 1.955 1.00 97.88 78 TYR A CA 1
ATOM 628 C C . TYR A 1 78 ? -4.461 -3.121 0.789 1.00 97.88 78 TYR A C 1
ATOM 630 O O . TYR A 1 78 ? -3.309 -2.708 0.891 1.00 97.88 78 TYR A O 1
ATOM 638 N N . ASP A 1 79 ? -4.869 -3.815 -0.281 1.00 98.19 79 ASP A N 1
ATOM 639 C CA . ASP A 1 79 ? -4.059 -3.934 -1.502 1.00 98.19 79 ASP A CA 1
ATOM 640 C C . ASP A 1 79 ? -3.813 -2.535 -2.110 1.00 98.19 79 ASP A C 1
ATOM 642 O O . ASP A 1 79 ? -4.663 -1.648 -2.028 1.00 98.19 79 ASP A O 1
ATOM 646 N N . LEU A 1 80 ? -2.640 -2.337 -2.715 1.00 98.25 80 LEU A N 1
ATOM 647 C CA . LEU A 1 80 ? -2.264 -1.088 -3.376 1.00 98.25 80 LEU A CA 1
ATOM 648 C C . LEU A 1 80 ? -2.709 -1.087 -4.846 1.00 98.25 80 LEU A C 1
ATOM 650 O O . LEU A 1 80 ? -2.438 -2.057 -5.562 1.00 98.25 80 LEU A O 1
ATOM 654 N N . PRO A 1 81 ? -3.307 0.008 -5.345 1.00 97.31 81 PRO A N 1
ATOM 655 C CA . PRO A 1 81 ? -3.784 0.114 -6.723 1.00 97.31 81 PRO A CA 1
ATOM 656 C C . PRO A 1 81 ? -2.658 0.503 -7.702 1.00 97.31 81 PRO A C 1
ATOM 658 O O . PRO A 1 81 ? -2.765 1.486 -8.429 1.00 97.31 81 PRO A O 1
ATOM 661 N N . LEU A 1 82 ? -1.555 -0.257 -7.731 1.00 97.31 82 LEU A N 1
ATOM 662 C CA . LEU A 1 82 ? -0.344 0.117 -8.487 1.00 97.31 82 LEU A CA 1
ATOM 663 C C . LEU A 1 82 ? -0.598 0.293 -9.991 1.00 97.31 82 LEU A C 1
ATOM 665 O O . LEU A 1 82 ? -0.098 1.242 -10.589 1.00 97.31 82 LEU A O 1
ATOM 669 N N . MET A 1 83 ? -1.397 -0.592 -10.597 1.00 96.12 83 MET A N 1
ATOM 670 C CA . MET A 1 83 ? -1.723 -0.496 -12.025 1.00 96.12 83 MET A CA 1
ATOM 671 C C . MET A 1 83 ? -2.499 0.786 -12.335 1.00 96.12 83 MET A C 1
ATOM 673 O O . MET A 1 83 ? -2.167 1.490 -13.282 1.00 96.12 83 MET A O 1
ATOM 677 N N . THR A 1 84 ? -3.472 1.131 -11.490 1.00 96.12 84 THR A N 1
ATOM 678 C CA . THR A 1 84 ? -4.267 2.353 -11.639 1.00 96.12 84 THR A CA 1
ATOM 679 C C . THR A 1 84 ? -3.390 3.601 -11.581 1.00 96.12 84 THR A C 1
ATOM 681 O O . THR A 1 84 ? -3.587 4.515 -12.373 1.00 96.12 84 THR A O 1
ATOM 684 N N . ILE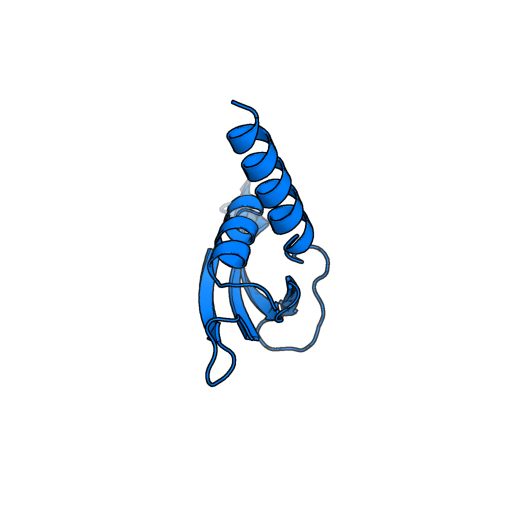 A 1 85 ? -2.382 3.631 -10.698 1.00 96.56 85 ILE A N 1
ATOM 685 C CA . ILE A 1 85 ? -1.413 4.738 -10.654 1.00 96.56 85 ILE A CA 1
ATOM 686 C C . ILE A 1 85 ? -0.620 4.837 -11.962 1.00 96.56 85 ILE A C 1
ATOM 688 O O . ILE A 1 85 ? -0.440 5.932 -12.491 1.00 96.56 85 ILE A O 1
ATOM 692 N N . VAL A 1 86 ? -0.167 3.708 -12.514 1.00 96.25 86 VAL A N 1
ATOM 693 C CA . VAL A 1 86 ? 0.571 3.702 -13.787 1.00 96.25 86 VAL A CA 1
ATOM 694 C C . VAL A 1 86 ? -0.295 4.189 -14.946 1.00 96.25 86 VAL A C 1
ATOM 696 O O . VAL A 1 86 ? 0.162 5.000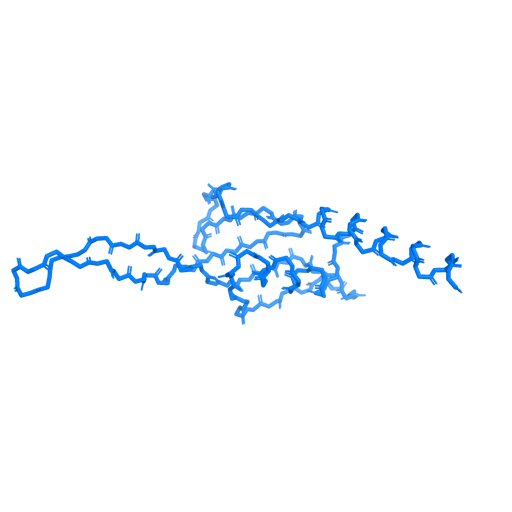 -15.748 1.00 96.25 86 VAL A O 1
ATOM 699 N N . GLU A 1 87 ? -1.532 3.711 -15.047 1.00 95.94 87 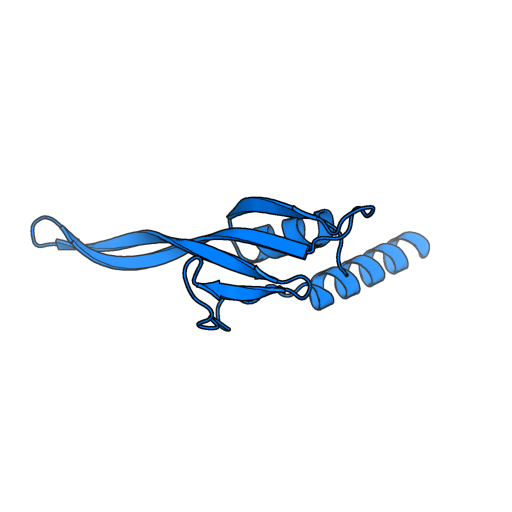GLU A N 1
ATOM 700 C CA . GLU A 1 87 ? -2.473 4.136 -16.088 1.00 95.94 87 GLU A CA 1
ATOM 701 C C . GLU A 1 87 ? -2.786 5.631 -15.985 1.00 95.94 87 GLU A C 1
ATOM 703 O O . GLU A 1 87 ? -2.733 6.339 -16.991 1.00 95.94 87 GLU A O 1
ATOM 708 N N . PHE A 1 88 ? -3.013 6.127 -14.768 1.00 94.31 88 PHE A N 1
ATOM 709 C CA . PHE A 1 88 ? -3.242 7.545 -14.508 1.00 94.31 88 PHE A CA 1
ATOM 710 C C . PHE A 1 88 ? -2.042 8.413 -14.919 1.00 94.31 88 PHE A C 1
ATOM 712 O O . PHE A 1 88 ? -2.210 9.440 -15.577 1.00 94.31 88 PHE A O 1
ATOM 719 N N . ASN A 1 89 ? -0.817 7.989 -14.594 1.00 93.50 89 ASN A N 1
ATOM 720 C CA . ASN A 1 89 ? 0.391 8.723 -14.978 1.00 93.50 8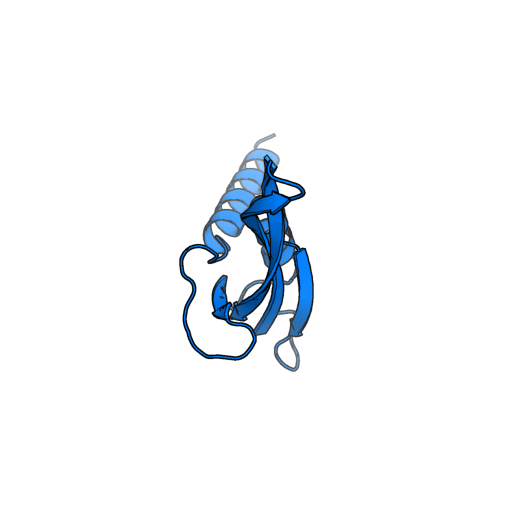9 ASN A CA 1
ATOM 721 C C . ASN A 1 89 ? 0.565 8.786 -16.503 1.00 93.50 89 ASN A C 1
ATOM 723 O O . ASN A 1 89 ? 0.863 9.854 -17.033 1.00 93.50 89 ASN A O 1
ATOM 727 N N . LYS A 1 90 ? 0.301 7.683 -17.217 1.00 94.50 90 LYS A N 1
ATOM 728 C CA . LYS A 1 90 ? 0.350 7.646 -18.690 1.00 94.50 90 LYS A CA 1
ATOM 729 C C . LYS A 1 90 ? -0.656 8.600 -19.333 1.00 94.50 90 LYS A C 1
ATOM 731 O O . LYS A 1 90 ? -0.327 9.275 -20.308 1.00 94.50 90 LYS A O 1
ATOM 736 N N . GLN A 1 91 ? -1.876 8.661 -18.796 1.00 94.25 91 GLN A N 1
ATOM 737 C CA . GLN A 1 91 ? -2.904 9.591 -19.271 1.00 94.25 91 GLN A CA 1
ATOM 738 C C . GLN A 1 91 ? -2.446 11.040 -19.089 1.00 94.25 91 GLN A C 1
ATOM 740 O O . GLN A 1 91 ? -2.435 11.807 -20.048 1.00 94.25 91 GLN A O 1
ATOM 745 N N . LYS A 1 92 ? -1.948 11.377 -17.896 1.00 93.50 92 LYS A N 1
ATOM 746 C CA . LYS A 1 92 ? -1.438 12.714 -17.574 1.00 93.50 92 LYS A CA 1
ATOM 747 C C . LYS A 1 92 ? -0.251 13.138 -18.446 1.00 93.50 92 LYS A C 1
ATOM 749 O O . LYS A 1 92 ? -0.123 14.309 -18.794 1.00 93.50 92 LYS A O 1
ATOM 754 N N . GLU A 1 93 ? 0.644 12.213 -18.782 1.00 92.75 93 GLU A N 1
ATOM 755 C CA . GLU A 1 93 ? 1.748 12.473 -19.715 1.00 92.75 93 GLU A CA 1
ATOM 756 C C . GLU A 1 93 ? 1.247 12.714 -21.140 1.00 92.75 93 GLU A C 1
ATOM 758 O O . GLU A 1 93 ? 1.716 13.641 -21.797 1.00 92.75 93 GLU A O 1
ATOM 763 N N . SER A 1 94 ? 0.265 11.929 -21.588 1.00 92.88 94 SER A N 1
ATOM 764 C CA . SER A 1 94 ? -0.341 12.081 -22.915 1.00 92.88 94 SER A CA 1
ATOM 765 C C . SER A 1 94 ? -1.025 13.443 -23.062 1.00 92.88 94 SER A C 1
ATOM 767 O O . SER A 1 94 ? -0.814 14.130 -24.055 1.00 92.88 94 SER A O 1
ATOM 769 N N . GLU A 1 95 ? -1.780 13.874 -22.048 1.00 92.25 95 GLU A N 1
ATOM 770 C CA . GLU A 1 95 ? -2.426 15.194 -22.013 1.00 92.25 95 GLU A CA 1
ATOM 771 C C . GLU A 1 95 ? -1.409 16.342 -22.070 1.00 92.25 95 GLU A C 1
ATOM 773 O O . GLU A 1 95 ? -1.632 17.335 -22.756 1.00 92.25 95 GLU A O 1
ATOM 778 N N . ARG A 1 96 ? -0.264 16.201 -21.390 1.00 90.69 96 ARG A N 1
ATOM 779 C CA . ARG A 1 96 ? 0.811 17.207 -21.406 1.00 90.69 96 ARG A CA 1
ATOM 780 C C . ARG A 1 96 ? 1.491 17.353 -22.763 1.00 90.69 96 ARG A C 1
ATOM 782 O O . ARG A 1 96 ? 1.999 18.427 -23.039 1.00 90.69 96 ARG A O 1
ATOM 789 N N . GLN A 1 97 ? 1.551 16.293 -23.565 1.00 85.69 97 GLN A N 1
ATOM 790 C CA . GLN A 1 97 ? 2.170 16.326 -24.897 1.00 85.69 97 GLN A CA 1
ATOM 791 C C . GLN A 1 97 ? 1.244 16.910 -25.973 1.00 85.69 97 GLN A C 1
ATOM 793 O O . GLN A 1 97 ? 1.708 17.222 -27.066 1.00 85.69 97 GLN A O 1
ATOM 798 N N . MET A 1 98 ? -0.056 17.032 -25.684 1.00 80.00 98 MET A N 1
ATOM 799 C CA . MET A 1 98 ? -1.048 17.631 -26.585 1.00 80.00 98 MET A CA 1
ATOM 800 C C . MET A 1 98 ? -1.224 19.148 -26.380 1.00 80.00 98 MET A C 1
ATOM 802 O O . MET A 1 98 ? -1.979 19.765 -27.132 1.00 80.00 98 MET A O 1
ATOM 806 N N . LEU A 1 99 ? -0.560 19.728 -25.374 1.00 63.94 99 LEU A N 1
ATOM 807 C CA . LEU A 1 99 ? -0.536 21.161 -25.053 1.00 63.94 99 LEU A CA 1
ATOM 808 C C . LEU A 1 99 ? 0.774 21.798 -25.525 1.00 63.94 99 LEU A C 1
ATOM 810 O O . LEU A 1 99 ? 0.710 22.962 -25.976 1.00 63.94 99 LEU A O 1
#

pLDDT: mean 95.04, std 4.49, range [63.94, 98.44]

Foldseek 3Di:
DDAPVLVVVQCVVQVWAWDDFDADPPDRQTAKTKTWDWDWDWDQDPNDTDTDTDIAIWMAGSQQWIDHPPDRHTDRVRGTPSVVSVVVVVVVVVVVVVD